Protein AF-A0A1J4V933-F1 (afdb_monomer_lite)

Sequence (154 aa):
MFGDKQIEVLNNLSGNITVFCREKVSFGFLKEKFINGGIYLWHDCAFYNEFQKTTSGQGTLNAFRKDKESVIEKEPELNHDISYNGYATKPLNEFMNYLNEYEEINTDRLHIAICGTLLGKKVNLYPNSYYKNKAVFGYSLSKFPNISFVDNNI

Secondary structure (DSSP, 8-state):
-TTHHHHHHHHH--S--EEEESSHHHHHHHHHH--SSEEEE---GGGG----------SEEEE---STT---SS--TTB--TTTTTGGGS-HHHHHHHHTT-SEEEES-HHHHHHHHHHT-EEEEPP-SSTHHHHHIIIIITT-TTEEE--S--

Organism: NCBI:txid1805282

pLDDT: mean 87.87, std 10.57, range [48.62, 97.94]

Structure (mmCIF, N/CA/C/O backbone):
data_AF-A0A1J4V933-F1
#
_entry.id   AF-A0A1J4V933-F1
#
loop_
_atom_site.group_PDB
_atom_site.id
_atom_site.type_symbol
_atom_site.label_atom_id
_atom_site.label_alt_id
_atom_site.label_comp_id
_atom_site.label_asym_id
_atom_site.label_entity_id
_atom_site.label_seq_id
_atom_site.pdbx_PDB_ins_code
_atom_site.Cartn_x
_atom_site.Cartn_y
_atom_site.Cartn_z
_atom_site.occupancy
_atom_site.B_iso_or_equiv
_atom_site.auth_seq_id
_atom_site.auth_comp_id
_atom_site.auth_asym_id
_atom_site.auth_atom_id
_atom_site.pdbx_PDB_model_num
ATOM 1 N N . MET A 1 1 ? -1.865 5.610 -21.926 1.00 48.62 1 MET A N 1
ATOM 2 C CA . MET A 1 1 ? -1.581 4.498 -20.998 1.00 48.62 1 MET A CA 1
ATOM 3 C C . MET A 1 1 ? -0.697 5.042 -19.880 1.00 48.62 1 MET A C 1
ATOM 5 O O . MET A 1 1 ? 0.159 5.876 -20.156 1.00 48.62 1 MET A O 1
ATOM 9 N N . PHE A 1 2 ? -0.964 4.704 -18.615 1.00 67.19 2 PHE A N 1
ATOM 10 C CA . PHE A 1 2 ? -0.107 5.155 -17.509 1.00 67.19 2 PHE A CA 1
ATOM 11 C C . PHE A 1 2 ? 1.282 4.513 -17.663 1.00 67.19 2 PHE A C 1
ATOM 13 O O . PHE A 1 2 ? 1.361 3.310 -17.885 1.00 67.19 2 PHE A O 1
ATOM 20 N N . GLY A 1 3 ? 2.358 5.301 -17.571 1.00 75.62 3 GLY A N 1
ATOM 21 C CA . GLY A 1 3 ? 3.738 4.791 -17.588 1.00 75.62 3 GLY A CA 1
ATOM 22 C C . GLY A 1 3 ? 4.579 5.125 -18.827 1.00 75.62 3 GLY A C 1
ATOM 23 O O . GLY A 1 3 ? 5.801 5.048 -18.741 1.00 75.62 3 GLY A O 1
ATOM 24 N N . ASP A 1 4 ? 3.981 5.525 -19.959 1.00 82.50 4 ASP A N 1
ATOM 25 C CA . ASP A 1 4 ? 4.739 5.724 -21.214 1.00 82.50 4 ASP A CA 1
ATOM 26 C C . ASP A 1 4 ? 5.760 6.874 -21.133 1.00 82.50 4 ASP A C 1
ATOM 28 O O . ASP A 1 4 ? 6.885 6.756 -21.608 1.00 82.50 4 ASP A O 1
ATOM 32 N N . LYS A 1 5 ? 5.410 7.972 -20.453 1.00 86.31 5 LYS A N 1
ATOM 33 C CA . LYS A 1 5 ? 6.362 9.069 -20.215 1.00 86.31 5 LYS A CA 1
ATOM 34 C C . LYS A 1 5 ? 7.492 8.641 -19.279 1.00 86.31 5 LYS A C 1
ATOM 36 O O . LYS A 1 5 ? 8.638 9.026 -19.472 1.00 86.31 5 LYS A O 1
ATOM 41 N N . GLN A 1 6 ? 7.175 7.852 -18.252 1.00 88.00 6 GLN A N 1
ATOM 42 C CA . GLN A 1 6 ? 8.166 7.365 -17.296 1.00 88.00 6 GLN A CA 1
ATOM 43 C C . GLN A 1 6 ? 9.173 6.436 -17.974 1.00 88.00 6 GLN A C 1
ATOM 45 O O . GLN A 1 6 ? 10.362 6.533 -17.688 1.00 88.00 6 GLN A O 1
ATOM 50 N N . ILE A 1 7 ? 8.720 5.566 -18.882 1.00 89.44 7 ILE A N 1
ATOM 51 C CA . ILE A 1 7 ? 9.624 4.644 -19.571 1.00 89.44 7 ILE A CA 1
ATOM 52 C C . ILE A 1 7 ? 10.508 5.342 -20.602 1.00 89.44 7 ILE A C 1
ATOM 54 O O . ILE A 1 7 ? 11.681 5.003 -20.709 1.00 89.44 7 ILE A O 1
ATOM 58 N N . GLU A 1 8 ? 9.985 6.350 -21.303 1.00 89.94 8 GLU A N 1
ATOM 59 C CA . GLU A 1 8 ? 10.786 7.198 -22.189 1.00 89.94 8 GLU A CA 1
ATOM 60 C C . GLU A 1 8 ? 11.923 7.870 -21.412 1.00 89.94 8 GLU A C 1
ATOM 62 O O . GLU A 1 8 ? 13.080 7.797 -21.817 1.00 89.94 8 GLU A O 1
ATOM 67 N N . VAL A 1 9 ? 11.613 8.448 -20.246 1.00 89.69 9 VAL A N 1
ATOM 68 C CA . VAL A 1 9 ? 12.630 9.025 -19.357 1.00 89.69 9 VAL A CA 1
ATOM 69 C C . VAL A 1 9 ? 13.645 7.965 -18.937 1.00 89.69 9 VAL A C 1
ATOM 71 O O . VAL A 1 9 ? 14.839 8.191 -19.093 1.00 89.69 9 VAL A O 1
ATOM 74 N N . LEU A 1 10 ? 13.195 6.805 -18.447 1.00 88.50 10 LEU A N 1
ATOM 75 C CA . LEU A 1 10 ? 14.089 5.739 -17.982 1.00 88.50 10 LEU A CA 1
ATOM 76 C C . LEU A 1 10 ? 15.028 5.226 -19.083 1.00 88.50 10 LEU A C 1
ATOM 78 O O . LEU A 1 10 ? 16.200 4.996 -18.808 1.00 88.50 10 LEU A O 1
ATOM 82 N N . ASN A 1 11 ? 14.537 5.077 -20.314 1.00 89.94 11 ASN A N 1
ATOM 83 C CA . ASN A 1 11 ? 15.331 4.601 -21.449 1.00 89.94 11 ASN A CA 1
ATOM 84 C C . ASN A 1 11 ? 16.312 5.660 -21.987 1.00 89.94 11 ASN A C 1
ATOM 86 O O . ASN A 1 11 ? 17.303 5.298 -22.616 1.00 89.94 11 ASN A O 1
ATOM 90 N N . ASN A 1 12 ? 16.055 6.948 -21.737 1.00 90.81 12 ASN A N 1
ATOM 91 C CA . ASN A 1 12 ? 16.915 8.058 -22.160 1.00 90.81 12 ASN A CA 1
ATOM 92 C C . ASN A 1 12 ? 17.990 8.440 -21.128 1.00 90.81 12 ASN A C 1
ATOM 94 O O . ASN A 1 12 ? 18.855 9.269 -21.416 1.00 90.81 12 ASN A O 1
ATOM 98 N N . LEU A 1 13 ? 17.943 7.877 -19.921 1.00 88.81 13 LEU A N 1
ATOM 99 C CA . LEU A 1 13 ? 18.963 8.104 -18.902 1.00 88.81 13 LEU A CA 1
ATOM 100 C C . LEU A 1 13 ? 20.272 7.388 -19.275 1.00 88.81 13 LEU A C 1
ATOM 102 O O . LEU A 1 13 ? 20.276 6.240 -19.719 1.00 88.81 13 LEU A O 1
ATOM 106 N N . SER A 1 14 ? 21.402 8.062 -19.065 1.00 84.94 14 SER A N 1
ATOM 107 C CA . SER A 1 14 ? 22.730 7.481 -19.260 1.00 84.94 14 SER A CA 1
ATOM 108 C C . SER A 1 14 ? 23.205 6.729 -18.009 1.00 84.94 14 SER A C 1
ATOM 110 O O . SER A 1 14 ? 22.943 7.137 -16.878 1.00 84.94 14 SER A O 1
ATOM 112 N N . GLY A 1 15 ? 23.940 5.631 -18.211 1.00 84.38 15 GLY A N 1
ATOM 113 C CA . GLY A 1 15 ? 24.542 4.832 -17.137 1.00 84.38 15 GLY A CA 1
ATOM 114 C C . GLY A 1 15 ? 23.811 3.522 -16.818 1.00 84.38 15 GLY A C 1
ATOM 115 O O . GLY A 1 15 ? 22.826 3.158 -17.456 1.00 84.38 15 GLY A O 1
ATOM 116 N N . ASN A 1 16 ? 24.331 2.790 -15.826 1.00 88.75 16 ASN A N 1
ATOM 117 C CA . ASN A 1 16 ? 23.780 1.506 -15.389 1.00 88.75 16 ASN A CA 1
ATOM 118 C C . ASN A 1 16 ? 22.647 1.727 -14.387 1.00 88.75 16 ASN A C 1
ATOM 120 O O . ASN A 1 16 ? 22.881 1.943 -13.197 1.00 88.75 16 ASN A O 1
ATOM 124 N N . ILE A 1 17 ? 21.414 1.654 -14.872 1.00 91.81 17 ILE A N 1
ATOM 125 C CA . ILE A 1 17 ? 20.220 1.858 -14.057 1.00 91.81 17 ILE A CA 1
ATOM 126 C C . ILE A 1 17 ? 19.747 0.514 -13.516 1.00 91.81 17 ILE A C 1
ATOM 128 O O . ILE A 1 17 ? 19.722 -0.497 -14.217 1.00 91.81 17 ILE A O 1
ATOM 132 N N . THR A 1 18 ? 19.351 0.501 -12.248 1.00 94.06 18 THR A N 1
ATOM 133 C CA . THR A 1 18 ? 18.661 -0.637 -11.641 1.00 94.06 18 THR A CA 1
ATOM 134 C C . THR A 1 18 ? 17.329 -0.168 -11.085 1.00 94.06 18 THR A C 1
ATOM 136 O O . THR A 1 18 ? 17.283 0.787 -10.312 1.00 94.06 18 THR A O 1
ATOM 139 N N . VAL A 1 19 ? 16.247 -0.841 -11.472 1.00 94.06 19 VAL A N 1
ATOM 140 C CA . VAL A 1 19 ? 14.886 -0.508 -11.051 1.00 94.06 19 VAL A CA 1
ATOM 141 C C . VAL A 1 19 ? 14.317 -1.624 -10.181 1.00 94.06 19 VAL A C 1
ATOM 143 O O . VAL A 1 19 ? 14.252 -2.785 -10.589 1.00 94.06 19 VAL A O 1
ATOM 146 N N . PHE A 1 20 ? 13.855 -1.256 -8.988 1.00 96.31 20 PHE A N 1
ATOM 147 C CA . PHE A 1 20 ? 13.142 -2.149 -8.079 1.00 96.31 20 PHE A CA 1
ATOM 148 C C . PHE A 1 20 ? 11.641 -1.874 -8.160 1.00 96.31 20 PHE A C 1
ATOM 150 O O . PHE A 1 20 ? 11.167 -0.782 -7.852 1.00 96.31 20 PHE A O 1
ATOM 157 N N . CYS A 1 21 ? 10.881 -2.878 -8.582 1.00 95.56 21 CYS A N 1
ATOM 158 C CA . CYS A 1 21 ? 9.428 -2.836 -8.641 1.00 95.56 21 CYS A CA 1
ATOM 159 C C . CYS A 1 21 ? 8.853 -3.438 -7.368 1.00 95.56 21 CYS A C 1
ATOM 161 O O . CYS A 1 21 ? 9.111 -4.600 -7.069 1.00 95.56 21 CYS A O 1
ATOM 163 N N . ARG A 1 22 ? 8.016 -2.678 -6.659 1.00 95.75 22 ARG A N 1
ATOM 164 C CA . ARG A 1 22 ? 7.384 -3.146 -5.416 1.00 95.75 22 ARG A CA 1
ATOM 165 C C . ARG A 1 22 ? 6.195 -4.102 -5.604 1.00 95.75 22 ARG A C 1
ATOM 167 O O . ARG A 1 22 ? 5.575 -4.528 -4.632 1.00 95.75 22 ARG A O 1
ATOM 174 N N . GLU A 1 23 ? 5.820 -4.375 -6.854 1.00 95.19 23 GLU A N 1
ATOM 175 C CA . GLU A 1 23 ? 4.709 -5.251 -7.234 1.00 95.19 23 GLU A CA 1
ATOM 176 C C . GLU A 1 23 ? 4.831 -5.740 -8.691 1.00 95.19 23 GLU A C 1
ATOM 178 O O . GLU A 1 23 ? 5.646 -5.241 -9.475 1.00 95.19 23 GLU A O 1
ATOM 183 N N . LYS A 1 24 ? 4.045 -6.770 -9.036 1.00 94.75 24 LYS A N 1
ATOM 184 C CA . LYS A 1 24 ? 4.202 -7.559 -10.271 1.00 94.75 24 LYS A CA 1
ATOM 185 C C . LYS A 1 24 ? 3.789 -6.834 -11.552 1.00 94.75 24 LYS A C 1
ATOM 187 O O . LYS A 1 24 ? 4.337 -7.147 -12.604 1.00 94.75 24 LYS A O 1
ATOM 192 N N . VAL A 1 25 ? 2.837 -5.908 -11.499 1.00 93.81 25 VAL A N 1
ATOM 193 C CA . VAL A 1 25 ? 2.318 -5.220 -12.685 1.00 93.81 25 VAL A CA 1
ATOM 194 C C . VAL A 1 25 ? 3.352 -4.229 -13.220 1.00 93.81 25 VAL A C 1
ATOM 196 O O . VAL A 1 25 ? 3.662 -4.284 -14.406 1.00 93.81 25 VAL A O 1
ATOM 199 N N . SER A 1 26 ? 3.971 -3.398 -12.370 1.00 92.94 26 SER A N 1
ATOM 200 C CA . SER A 1 26 ? 5.088 -2.534 -12.801 1.00 92.94 26 SER A CA 1
ATOM 201 C C . SER A 1 26 ? 6.295 -3.354 -13.247 1.00 92.94 26 SER A C 1
ATOM 203 O O . SER A 1 26 ? 6.942 -2.999 -14.227 1.00 92.94 26 SER A O 1
ATOM 205 N N . PHE A 1 27 ? 6.575 -4.477 -12.577 1.00 95.06 27 PHE A N 1
ATOM 206 C CA . PHE A 1 27 ? 7.648 -5.380 -12.995 1.00 95.06 27 PHE A CA 1
ATOM 207 C C . PHE A 1 27 ? 7.413 -5.944 -14.401 1.00 95.06 27 PHE A C 1
ATOM 209 O O . PHE A 1 27 ? 8.329 -5.944 -15.218 1.00 95.06 27 PHE A O 1
ATOM 216 N N . GLY A 1 28 ? 6.187 -6.387 -14.700 1.00 94.50 28 GLY A N 1
ATOM 217 C CA . GLY A 1 28 ? 5.799 -6.845 -16.035 1.00 94.50 28 GLY A CA 1
ATOM 218 C C . GLY A 1 28 ? 5.908 -5.736 -17.082 1.00 94.50 28 GLY A C 1
ATOM 219 O O . GLY A 1 28 ? 6.542 -5.937 -18.113 1.00 94.50 28 GLY A O 1
ATOM 220 N N . PHE A 1 29 ? 5.380 -4.548 -16.774 1.00 93.19 29 PHE A N 1
ATOM 221 C CA . PHE A 1 29 ? 5.458 -3.375 -17.649 1.00 93.19 29 PHE A CA 1
ATOM 222 C C . PHE A 1 29 ? 6.905 -2.994 -17.995 1.00 93.19 29 PHE A C 1
ATOM 224 O O . PHE A 1 29 ? 7.226 -2.760 -19.159 1.00 93.19 29 PHE A O 1
ATOM 231 N N . LEU A 1 30 ? 7.800 -2.960 -17.001 1.00 93.56 30 LEU A N 1
ATOM 232 C CA . LEU A 1 30 ? 9.207 -2.651 -17.246 1.00 93.56 30 LEU A CA 1
ATOM 233 C C . LEU A 1 30 ? 9.926 -3.784 -17.970 1.00 93.56 30 LEU A C 1
ATOM 235 O O . LEU A 1 30 ? 10.745 -3.497 -18.831 1.00 93.56 30 LEU A O 1
ATOM 239 N N . LYS A 1 31 ? 9.614 -5.054 -17.693 1.00 93.50 31 LYS A N 1
ATOM 240 C CA . LYS A 1 31 ? 10.201 -6.171 -18.448 1.00 93.50 31 LYS A CA 1
ATOM 241 C C . LYS A 1 31 ? 9.925 -6.093 -19.946 1.00 93.50 31 LYS A C 1
ATOM 243 O O . LYS A 1 31 ? 10.753 -6.545 -20.725 1.00 93.50 31 LYS A O 1
ATOM 248 N N . GLU A 1 32 ? 8.770 -5.561 -20.331 1.00 92.94 32 GLU A N 1
ATOM 249 C CA . GLU A 1 32 ? 8.397 -5.404 -21.735 1.00 92.94 32 GLU A CA 1
ATOM 250 C C . GLU A 1 32 ? 9.057 -4.178 -22.382 1.00 92.94 32 GLU A C 1
ATOM 252 O O . GLU A 1 32 ? 9.445 -4.233 -23.547 1.00 92.94 32 GLU A O 1
ATOM 257 N N . LYS A 1 33 ? 9.182 -3.066 -21.645 1.00 92.06 33 LYS A N 1
ATOM 258 C CA . LYS A 1 33 ? 9.493 -1.756 -22.243 1.00 92.06 33 LYS A CA 1
ATOM 259 C C . LYS A 1 33 ? 10.825 -1.121 -21.836 1.00 92.06 33 LYS A C 1
ATOM 261 O O . LYS A 1 33 ? 11.253 -0.158 -22.476 1.00 92.06 33 LYS A O 1
ATOM 266 N N . PHE A 1 34 ? 11.452 -1.583 -20.758 1.00 92.12 34 PHE A N 1
ATOM 267 C CA . PHE A 1 34 ? 12.722 -1.044 -20.277 1.00 92.12 34 PHE A CA 1
ATOM 268 C C . PHE A 1 34 ? 13.874 -1.741 -20.988 1.00 92.12 34 PHE A C 1
ATOM 270 O O . PHE A 1 34 ? 14.015 -2.959 -20.905 1.00 92.12 34 PHE A O 1
ATOM 277 N N . ILE A 1 35 ? 14.681 -0.967 -21.708 1.00 87.31 35 ILE A N 1
ATOM 278 C CA . ILE A 1 35 ? 15.646 -1.526 -22.663 1.00 87.31 35 ILE A CA 1
ATOM 279 C C . ILE A 1 35 ? 17.037 -1.734 -22.068 1.00 87.31 35 ILE A C 1
ATOM 281 O O . ILE A 1 35 ? 17.794 -2.555 -22.578 1.00 87.31 35 ILE A O 1
ATOM 285 N N . ASN A 1 36 ? 17.399 -0.987 -21.021 1.00 84.25 36 ASN A N 1
ATOM 286 C CA . ASN A 1 36 ? 18.770 -0.964 -20.525 1.00 84.25 36 ASN A CA 1
ATOM 287 C C . ASN A 1 36 ? 18.839 -0.856 -18.999 1.00 84.25 36 ASN A C 1
ATOM 289 O O . ASN A 1 36 ? 18.644 0.218 -18.438 1.00 84.25 36 ASN A O 1
ATOM 293 N N . GLY A 1 37 ? 19.161 -1.967 -18.335 1.00 88.62 37 GLY A N 1
ATOM 294 C CA . GLY A 1 37 ? 19.395 -2.004 -16.896 1.00 88.62 37 GLY A CA 1
ATOM 295 C C . G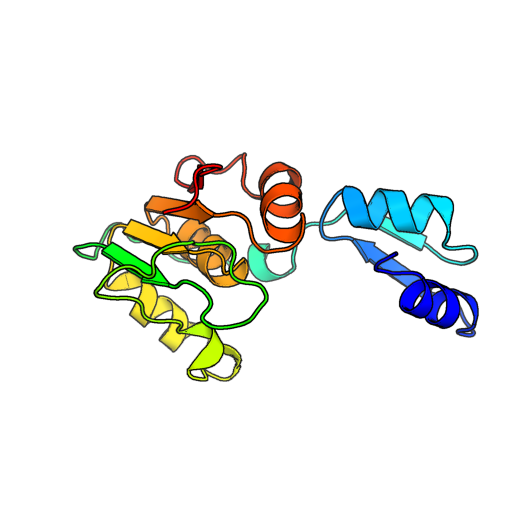LY A 1 37 ? 18.862 -3.261 -16.215 1.00 88.62 37 GLY A C 1
ATOM 296 O O . GLY A 1 37 ? 18.266 -4.140 -16.836 1.00 88.62 37 GLY A O 1
ATOM 297 N N . GLY A 1 38 ? 19.086 -3.346 -14.905 1.00 93.06 38 GLY A N 1
ATOM 298 C CA . GLY A 1 38 ? 18.554 -4.422 -14.072 1.00 93.06 38 GLY A CA 1
ATOM 299 C C . GLY A 1 38 ? 17.125 -4.125 -13.625 1.00 93.06 38 GLY A C 1
ATOM 300 O O . GLY A 1 38 ? 16.836 -3.013 -13.186 1.00 93.06 38 GLY A O 1
ATOM 301 N N . ILE A 1 39 ? 16.240 -5.121 -13.677 1.00 95.69 39 ILE A N 1
ATOM 302 C CA . ILE A 1 39 ? 14.876 -5.019 -13.145 1.00 95.69 39 ILE A CA 1
ATOM 303 C C . ILE A 1 39 ? 14.685 -6.108 -12.102 1.00 95.69 39 ILE A C 1
ATOM 305 O O . ILE A 1 39 ? 14.830 -7.295 -12.399 1.00 95.69 39 ILE A O 1
ATOM 309 N N . TYR A 1 40 ? 14.291 -5.709 -10.898 1.00 97.12 40 TYR A N 1
ATOM 310 C CA . TYR A 1 40 ? 14.050 -6.626 -9.793 1.00 97.12 40 TYR A CA 1
ATOM 311 C C . TYR A 1 40 ? 12.650 -6.428 -9.233 1.00 97.12 40 TYR A C 1
ATOM 313 O O . TYR A 1 40 ? 12.174 -5.305 -9.081 1.00 97.12 40 TYR A O 1
ATOM 321 N N . LEU A 1 41 ? 11.986 -7.535 -8.920 1.00 97.56 41 LEU A N 1
ATOM 322 C CA . LEU A 1 41 ? 10.768 -7.525 -8.126 1.00 97.56 41 LEU A CA 1
ATOM 323 C C . LEU A 1 41 ? 11.175 -7.576 -6.652 1.00 97.56 41 LEU A C 1
ATOM 325 O O . LEU A 1 41 ? 11.943 -8.451 -6.257 1.00 97.56 41 LEU A O 1
ATOM 329 N N . TRP A 1 42 ? 10.682 -6.641 -5.850 1.00 97.69 42 TRP A N 1
ATOM 330 C CA . TRP A 1 42 ? 11.089 -6.477 -4.457 1.00 97.69 42 TRP A CA 1
ATOM 331 C C . TRP A 1 42 ? 9.923 -6.023 -3.586 1.00 97.69 42 TRP A C 1
ATOM 333 O O . TRP A 1 42 ? 8.885 -5.626 -4.102 1.00 97.69 42 TRP A O 1
ATOM 343 N N . HIS A 1 43 ? 10.052 -6.118 -2.267 1.00 96.31 43 HIS A N 1
ATOM 344 C CA . HIS A 1 43 ? 9.044 -5.563 -1.364 1.00 96.31 43 HIS A CA 1
ATOM 345 C C . HIS A 1 43 ? 9.193 -4.042 -1.258 1.00 96.31 43 HIS A C 1
ATOM 347 O O . HIS A 1 43 ? 10.272 -3.496 -1.486 1.00 96.31 43 HIS A O 1
ATOM 353 N N . ASP A 1 44 ? 8.108 -3.350 -0.905 1.00 95.88 44 ASP A N 1
ATOM 354 C CA . ASP A 1 44 ? 8.195 -1.937 -0.533 1.00 95.88 44 ASP A CA 1
ATOM 355 C C . ASP A 1 44 ? 9.155 -1.753 0.660 1.00 95.88 44 ASP A C 1
ATOM 357 O O . ASP A 1 44 ? 9.176 -2.577 1.579 1.00 95.88 44 ASP A O 1
ATOM 361 N N . CYS A 1 45 ? 9.945 -0.678 0.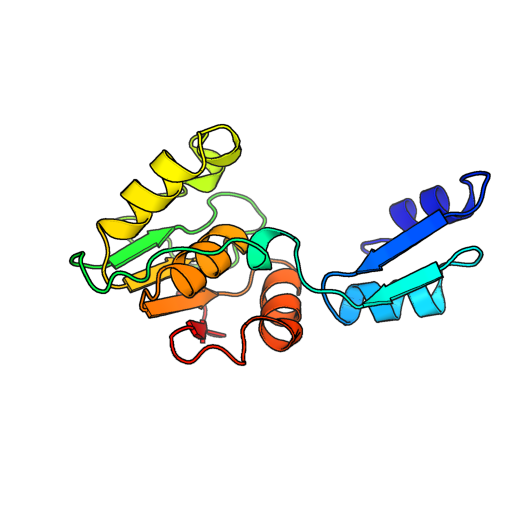668 1.00 95.44 45 CYS A N 1
ATOM 362 C CA . CYS A 1 45 ? 10.908 -0.416 1.739 1.00 95.44 45 CYS A CA 1
ATOM 363 C C . CYS A 1 45 ? 10.245 -0.318 3.124 1.00 95.44 45 CYS A C 1
ATOM 365 O O . CYS A 1 45 ? 10.882 -0.628 4.128 1.00 95.44 45 CYS A O 1
ATOM 367 N N . ALA A 1 46 ? 8.959 0.044 3.198 1.00 94.38 46 ALA A N 1
ATOM 368 C CA . ALA A 1 46 ? 8.221 0.105 4.455 1.00 94.38 46 ALA A CA 1
ATOM 369 C C . ALA A 1 46 ? 8.154 -1.247 5.196 1.00 94.38 46 ALA A C 1
ATOM 371 O O . ALA A 1 46 ? 8.046 -1.252 6.421 1.00 94.38 46 ALA A O 1
ATOM 372 N N . PHE A 1 47 ? 8.277 -2.381 4.494 1.00 95.19 47 PHE A N 1
ATOM 373 C CA . PHE A 1 47 ? 8.285 -3.716 5.110 1.00 95.19 47 PHE A CA 1
ATOM 374 C C . PHE A 1 47 ? 9.552 -4.039 5.905 1.00 95.19 47 PHE A C 1
ATOM 376 O O . PHE A 1 47 ? 9.554 -5.013 6.650 1.00 95.19 47 PHE A O 1
ATOM 383 N N . TYR A 1 48 ? 10.613 -3.245 5.756 1.00 94.56 48 TYR A N 1
ATOM 384 C CA . TYR A 1 48 ? 11.877 -3.436 6.473 1.00 94.56 48 TYR A CA 1
ATOM 385 C C . TYR A 1 48 ? 11.890 -2.774 7.853 1.00 94.56 48 TYR A C 1
ATOM 387 O O . TYR A 1 48 ? 12.921 -2.758 8.518 1.00 94.56 48 TYR A O 1
ATOM 395 N N . ASN A 1 49 ? 10.756 -2.224 8.286 1.00 93.56 49 ASN A N 1
ATOM 396 C CA . ASN A 1 49 ? 10.601 -1.763 9.652 1.00 93.56 49 ASN A CA 1
ATOM 397 C C . ASN A 1 49 ? 10.210 -2.923 10.571 1.00 93.56 49 ASN A C 1
ATOM 399 O O . ASN A 1 49 ? 9.338 -3.728 10.239 1.00 93.56 49 ASN A O 1
ATOM 403 N N . GLU A 1 50 ? 10.796 -2.946 11.764 1.00 91.62 50 GLU A N 1
ATOM 404 C CA . GLU A 1 50 ? 10.425 -3.861 12.838 1.00 91.62 50 GLU A CA 1
ATOM 405 C C . GLU A 1 50 ? 9.714 -3.080 13.941 1.00 91.62 50 GLU A C 1
ATOM 407 O O . GLU A 1 50 ? 10.276 -2.154 14.527 1.00 91.62 50 GLU A O 1
ATOM 412 N N . PHE A 1 51 ? 8.462 -3.443 14.216 1.00 91.81 51 PHE A N 1
ATOM 413 C CA . PHE A 1 51 ? 7.647 -2.798 15.241 1.00 91.81 51 PHE A CA 1
ATOM 414 C C . PHE A 1 51 ? 7.276 -3.791 16.335 1.00 91.81 51 PHE A C 1
ATOM 416 O O . PHE A 1 51 ? 7.005 -4.966 16.072 1.00 91.81 51 PHE A O 1
ATOM 423 N N . GLN A 1 52 ? 7.197 -3.303 17.572 1.00 89.94 52 GLN A N 1
ATOM 424 C CA . GLN A 1 52 ? 6.550 -4.055 18.634 1.00 89.94 52 GLN A CA 1
ATOM 425 C C . GLN A 1 52 ? 5.057 -4.147 18.312 1.00 89.94 52 GLN A C 1
ATOM 427 O O . GLN A 1 52 ? 4.366 -3.132 18.229 1.00 89.94 52 GLN A O 1
ATOM 432 N N . LYS A 1 53 ? 4.563 -5.371 18.119 1.00 89.56 53 LYS A N 1
ATOM 433 C CA . LYS A 1 53 ? 3.142 -5.602 17.860 1.00 89.56 53 LYS A CA 1
ATOM 434 C C . LYS A 1 53 ? 2.324 -5.236 19.091 1.00 89.56 53 LYS A C 1
ATOM 436 O O . LYS A 1 53 ? 2.679 -5.613 20.208 1.00 89.56 53 LYS A O 1
ATOM 441 N N . THR A 1 54 ? 1.211 -4.547 18.878 1.00 81.69 54 THR A N 1
ATOM 442 C CA . THR A 1 54 ? 0.277 -4.174 19.940 1.00 81.69 54 THR A CA 1
ATOM 443 C C . THR A 1 54 ? -1.144 -4.466 19.474 1.00 81.69 54 THR A C 1
ATOM 445 O O . THR A 1 54 ? -1.587 -3.995 18.427 1.00 81.69 54 THR A O 1
ATOM 448 N N . THR A 1 55 ? -1.881 -5.225 20.280 1.00 72.56 55 THR A N 1
ATOM 449 C CA . THR A 1 55 ? -3.334 -5.401 20.128 1.00 72.56 55 THR A CA 1
ATOM 450 C C . THR A 1 55 ? -4.114 -4.388 20.965 1.00 72.56 55 THR A C 1
ATOM 452 O O . THR A 1 55 ? -5.326 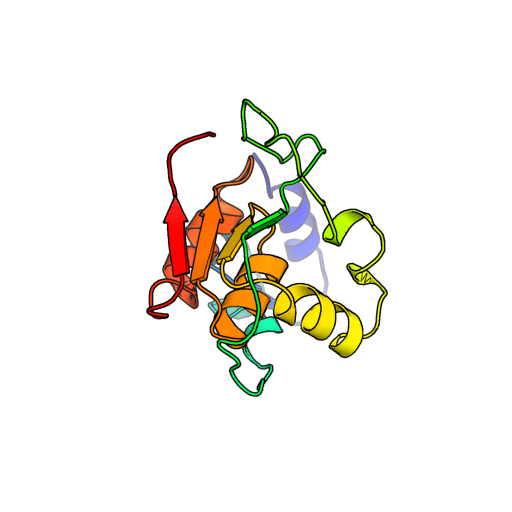-4.496 21.088 1.00 72.56 55 THR A O 1
ATOM 455 N N . SER A 1 56 ? -3.423 -3.427 21.587 1.00 82.88 56 SER A N 1
ATOM 456 C CA . SER A 1 56 ? -4.059 -2.326 22.306 1.00 82.88 56 SER A CA 1
ATOM 457 C C . SER A 1 56 ? -4.684 -1.337 21.323 1.00 82.88 56 SER A C 1
ATOM 459 O O . SER A 1 56 ? -4.228 -1.222 20.186 1.00 82.88 56 SER A O 1
ATOM 461 N N . GLY A 1 57 ? -5.679 -0.596 21.794 1.00 90.50 57 GLY A N 1
ATOM 462 C CA . GLY A 1 57 ? -6.472 0.325 20.985 1.00 90.50 57 GLY A CA 1
ATOM 463 C C . GLY A 1 57 ? -7.946 -0.053 21.047 1.00 90.50 57 GLY A C 1
ATOM 464 O O . GLY A 1 57 ? -8.289 -1.134 21.524 1.00 90.50 57 GLY A O 1
ATOM 465 N N . GLN A 1 58 ? -8.820 0.857 20.635 1.00 93.44 58 GLN A N 1
ATOM 466 C CA . GLN A 1 58 ? -10.261 0.626 20.597 1.00 93.44 58 GLN A CA 1
ATOM 467 C C . GLN A 1 58 ? -10.864 1.278 19.358 1.00 93.44 58 GLN A C 1
ATOM 469 O O . GLN A 1 58 ? -10.384 2.298 18.867 1.00 93.44 58 GLN A O 1
ATOM 474 N N . GLY A 1 59 ? -11.954 0.695 18.870 1.00 94.56 59 GLY A N 1
ATOM 475 C CA . GLY A 1 59 ? -12.696 1.241 17.744 1.00 94.56 59 GLY A CA 1
ATOM 476 C C . GLY A 1 59 ? -11.955 1.135 16.412 1.00 94.56 59 GLY A C 1
ATOM 477 O O . GLY A 1 59 ? -10.985 0.386 16.250 1.00 94.56 59 GLY A O 1
ATOM 478 N N . THR A 1 60 ? -12.464 1.884 15.438 1.00 94.69 60 THR A N 1
ATOM 479 C CA . THR A 1 60 ? -12.076 1.766 14.033 1.00 94.69 60 THR A CA 1
ATOM 480 C C . THR A 1 60 ? -11.590 3.100 13.492 1.00 94.69 60 THR A C 1
ATOM 482 O O . THR A 1 60 ? -12.304 4.100 13.562 1.00 94.69 60 THR A O 1
ATOM 485 N N . LEU A 1 61 ? -10.403 3.098 12.891 1.00 94.31 61 LEU A N 1
ATOM 486 C CA . LEU A 1 61 ? -9.920 4.205 12.079 1.00 94.31 61 LEU A CA 1
ATOM 487 C C . LEU A 1 61 ? -10.365 4.006 10.632 1.00 94.31 61 LEU A C 1
ATOM 489 O O . LEU A 1 61 ? -9.961 3.040 9.988 1.00 94.31 61 LEU A O 1
ATOM 493 N N . ASN A 1 62 ? -11.121 4.958 10.093 1.00 93.31 62 ASN A N 1
ATOM 494 C CA . ASN A 1 62 ? -11.325 5.079 8.653 1.00 93.31 62 ASN A CA 1
ATOM 495 C C . ASN A 1 62 ? -10.355 6.136 8.120 1.00 93.31 62 ASN A C 1
ATOM 497 O O . ASN A 1 62 ? -10.458 7.309 8.475 1.00 93.31 62 ASN A O 1
ATOM 501 N N . ALA A 1 63 ? -9.395 5.718 7.302 1.00 91.00 63 ALA A N 1
ATOM 502 C CA . ALA A 1 63 ? -8.364 6.578 6.737 1.00 91.00 63 ALA A CA 1
ATOM 503 C C . ALA A 1 63 ? -8.341 6.446 5.212 1.00 91.00 63 ALA A C 1
ATOM 505 O O . ALA A 1 63 ? -7.441 5.836 4.631 1.00 91.00 63 ALA A O 1
ATOM 506 N N . PHE A 1 64 ? -9.363 7.001 4.575 1.00 89.56 64 PHE A N 1
ATOM 507 C CA . PHE A 1 64 ? -9.566 6.983 3.134 1.00 89.56 64 PHE A CA 1
ATOM 508 C C . PHE A 1 64 ? -9.149 8.292 2.476 1.00 89.56 64 PHE A C 1
ATOM 510 O O . PHE A 1 64 ? -9.301 9.371 3.057 1.00 89.56 64 PHE A O 1
ATOM 517 N N . ARG A 1 65 ? -8.668 8.204 1.234 1.00 85.12 65 ARG A N 1
ATOM 518 C CA . ARG A 1 65 ? -8.333 9.364 0.406 1.00 85.12 65 ARG A CA 1
ATOM 519 C C . ARG A 1 65 ? -9.542 10.253 0.166 1.00 85.12 65 ARG A C 1
ATOM 521 O O . ARG A 1 65 ? -10.636 9.772 -0.118 1.00 85.12 65 ARG A O 1
ATOM 528 N N . LYS A 1 66 ? -9.289 11.563 0.161 1.00 80.88 66 LYS A N 1
ATOM 529 C CA . LYS A 1 66 ? -10.262 12.591 -0.259 1.00 80.88 66 LYS A CA 1
ATOM 530 C C . LYS A 1 66 ? -10.044 13.103 -1.686 1.00 80.88 66 LYS A C 1
ATOM 532 O O . LYS A 1 66 ? -10.780 13.965 -2.156 1.00 80.88 66 LYS A O 1
ATOM 537 N N . ASP A 1 67 ? -8.997 12.633 -2.361 1.00 77.88 67 ASP A N 1
ATOM 538 C CA . ASP A 1 67 ? -8.630 13.081 -3.704 1.00 77.88 67 ASP A CA 1
ATOM 539 C C . ASP A 1 67 ? -9.180 12.159 -4.806 1.00 77.88 67 ASP A C 1
ATOM 541 O O . ASP A 1 67 ? -9.831 11.150 -4.546 1.00 77.88 67 ASP A O 1
ATOM 545 N N . LYS A 1 68 ? -8.891 12.507 -6.067 1.00 73.31 68 LYS A N 1
ATOM 546 C CA . LYS A 1 68 ? -9.361 11.784 -7.261 1.00 73.31 68 LYS A CA 1
ATOM 547 C C . LYS A 1 68 ? -8.863 10.339 -7.362 1.00 73.31 68 LYS A C 1
ATOM 549 O O . LYS A 1 68 ? -9.289 9.633 -8.271 1.00 73.31 68 LYS A O 1
ATOM 554 N N . GLU A 1 69 ? -7.925 9.916 -6.512 1.00 69.25 69 GLU A N 1
ATOM 555 C CA . GLU A 1 69 ? -7.493 8.521 -6.486 1.00 69.25 69 GLU A CA 1
ATOM 556 C C . GLU A 1 69 ? -8.369 7.635 -5.594 1.00 69.25 69 GLU A C 1
ATOM 558 O O . GLU A 1 69 ? -8.209 6.413 -5.642 1.00 69.25 69 GLU A O 1
ATOM 563 N N . SER A 1 70 ? -9.258 8.231 -4.802 1.00 76.19 70 SER A N 1
ATOM 564 C CA . SER A 1 70 ? -10.269 7.520 -4.030 1.00 76.19 70 SER A CA 1
ATOM 565 C C . SER A 1 70 ? -11.301 6.874 -4.956 1.00 76.19 70 SER A C 1
ATOM 567 O O . SER A 1 70 ? -11.694 7.465 -5.963 1.00 76.19 70 SER A O 1
ATOM 569 N N . VAL A 1 71 ? -11.717 5.651 -4.632 1.00 76.00 71 VAL A N 1
ATOM 570 C CA . VAL A 1 71 ? -12.776 4.909 -5.353 1.00 76.00 71 VAL A CA 1
ATOM 571 C C . VAL A 1 71 ? -13.976 4.591 -4.469 1.00 76.00 71 VAL A C 1
ATOM 573 O O . VAL A 1 71 ? -14.930 3.988 -4.948 1.00 76.00 71 VAL A O 1
ATOM 576 N N . ILE A 1 72 ? -13.931 4.991 -3.196 1.00 73.12 72 ILE A N 1
ATOM 577 C CA . ILE A 1 72 ? -15.085 4.872 -2.308 1.00 73.12 72 ILE A CA 1
ATOM 578 C C . ILE A 1 72 ? -16.188 5.822 -2.780 1.00 73.12 72 ILE A C 1
ATOM 580 O O . ILE A 1 72 ? -15.929 6.972 -3.140 1.00 73.12 72 ILE A O 1
ATOM 584 N N . GLU A 1 73 ? -17.415 5.314 -2.811 1.00 65.38 73 GLU A N 1
ATOM 585 C CA . GLU A 1 73 ? -18.582 6.056 -3.292 1.00 65.38 73 GLU A CA 1
ATOM 586 C C . GLU A 1 73 ? -19.168 6.903 -2.165 1.00 65.38 73 GLU A C 1
ATOM 588 O O . GLU A 1 73 ? -19.664 8.008 -2.407 1.00 65.38 73 GLU A O 1
ATOM 593 N N . LYS A 1 74 ? -19.059 6.413 -0.924 1.00 65.38 74 LYS A N 1
ATOM 594 C CA . LYS A 1 74 ? -19.513 7.116 0.267 1.00 65.38 74 LYS A CA 1
ATOM 595 C C . LYS A 1 74 ? -18.400 7.209 1.304 1.00 65.38 74 LYS A C 1
ATOM 597 O O . LYS A 1 74 ? -17.948 6.218 1.870 1.00 65.38 74 LYS A O 1
ATOM 602 N N . GLU A 1 75 ? -17.987 8.440 1.601 1.00 66.75 75 GLU A N 1
ATOM 603 C CA . GLU A 1 75 ? -17.073 8.695 2.714 1.00 66.75 75 GLU A CA 1
ATOM 604 C C . GLU A 1 75 ? -17.755 8.286 4.035 1.00 66.75 75 GLU A C 1
ATOM 606 O O . GLU A 1 75 ? -18.884 8.720 4.300 1.00 66.75 75 GLU A O 1
ATOM 611 N N . PRO A 1 76 ? -17.118 7.443 4.869 1.00 73.06 76 PRO A N 1
ATOM 612 C CA . PRO A 1 76 ? -17.654 7.137 6.187 1.00 73.06 76 PRO A CA 1
ATOM 613 C C . PRO A 1 76 ? -17.684 8.406 7.051 1.00 73.06 76 PRO A C 1
ATOM 615 O O . PRO A 1 76 ? -16.797 9.252 6.946 1.00 73.06 76 PRO A O 1
ATOM 618 N N . GLU A 1 77 ? -18.680 8.522 7.939 1.00 65.31 77 GLU A N 1
ATOM 619 C CA . GLU A 1 77 ? -18.943 9.749 8.721 1.00 65.31 77 GLU A CA 1
ATOM 620 C C . GLU A 1 77 ? -17.733 10.253 9.532 1.00 65.31 77 GLU A C 1
ATOM 622 O O . GLU A 1 77 ? -17.615 11.449 9.786 1.00 65.31 77 GLU A O 1
ATOM 627 N N . LEU A 1 78 ? -16.806 9.361 9.900 1.00 79.12 78 LEU A N 1
ATOM 628 C CA . LEU A 1 78 ? -15.578 9.675 10.637 1.00 79.12 78 LEU A CA 1
ATOM 629 C C . LEU A 1 78 ? -14.332 9.262 9.840 1.00 79.12 78 LEU A C 1
ATOM 631 O O . LEU A 1 78 ? -13.619 8.333 10.222 1.00 79.12 78 LEU A O 1
ATOM 635 N N . ASN A 1 79 ? -14.087 9.929 8.708 1.00 82.81 79 ASN A N 1
ATOM 636 C CA . ASN A 1 79 ? -12.911 9.696 7.868 1.00 82.81 79 ASN A CA 1
ATOM 637 C C . ASN A 1 79 ? -11.765 10.681 8.148 1.00 82.81 79 ASN A C 1
ATOM 639 O O . ASN A 1 79 ? -11.882 11.896 7.946 1.00 82.81 79 ASN A O 1
ATOM 643 N N . HIS A 1 80 ? -10.620 10.143 8.557 1.00 79.88 80 HIS A N 1
ATOM 644 C CA . HIS A 1 80 ? -9.408 10.890 8.871 1.00 79.88 80 HIS A CA 1
ATOM 645 C C . HIS A 1 80 ? -8.283 10.497 7.899 1.00 79.88 80 HIS A C 1
ATOM 647 O O . HIS A 1 80 ? -7.510 9.574 8.156 1.00 79.88 80 HIS A O 1
ATOM 653 N N . ASP A 1 81 ? -8.151 11.226 6.780 1.00 77.19 81 ASP A N 1
ATOM 654 C CA . ASP A 1 81 ? -7.045 11.043 5.822 1.00 77.19 81 ASP A CA 1
ATOM 655 C C . ASP A 1 81 ? -5.720 11.576 6.389 1.00 77.19 81 ASP A C 1
ATOM 657 O O . ASP A 1 81 ? -5.215 12.645 6.032 1.00 77.19 81 ASP A O 1
ATOM 661 N N . ILE A 1 82 ? -5.136 10.811 7.304 1.00 74.62 82 ILE A N 1
ATOM 662 C CA . ILE A 1 82 ? -3.898 11.179 7.990 1.00 74.62 82 ILE A CA 1
ATOM 663 C C . ILE A 1 82 ? -2.717 11.365 7.038 1.00 74.62 82 ILE A C 1
ATOM 665 O O . ILE A 1 82 ? -1.839 12.180 7.310 1.00 74.62 82 ILE A O 1
ATOM 669 N N . SER A 1 83 ? -2.714 10.684 5.888 1.00 69.94 83 SER A N 1
ATOM 670 C CA . SER A 1 83 ? -1.642 10.826 4.895 1.00 69.94 83 SER A CA 1
ATOM 671 C C . SER A 1 83 ? -1.606 12.230 4.285 1.00 69.94 83 SER A C 1
ATOM 673 O O . SER A 1 83 ? -0.524 12.725 3.979 1.00 69.94 83 SER A O 1
ATOM 675 N N . TYR A 1 84 ? -2.766 12.876 4.125 1.00 65.81 84 TYR A N 1
ATOM 676 C CA . TYR A 1 84 ? -2.863 14.251 3.629 1.00 65.81 84 TYR A CA 1
ATOM 677 C C . TYR A 1 84 ? -2.626 15.291 4.739 1.00 65.81 84 TYR A C 1
ATOM 679 O O . TYR A 1 84 ? -2.090 16.365 4.479 1.00 65.81 84 TYR A O 1
ATOM 687 N N . ASN A 1 85 ? -2.912 14.945 5.998 1.00 64.81 85 ASN A N 1
ATOM 688 C CA . ASN A 1 85 ? -2.762 15.826 7.165 1.00 64.81 85 ASN A CA 1
ATOM 689 C C . ASN A 1 85 ? -1.312 15.936 7.692 1.00 64.81 85 ASN A C 1
ATOM 691 O O . ASN A 1 85 ? -1.084 16.068 8.894 1.00 64.81 85 ASN A O 1
ATOM 695 N N . GLY A 1 86 ? -0.310 15.854 6.811 1.00 62.34 86 GLY A N 1
ATOM 696 C CA . GLY A 1 86 ? 1.099 16.077 7.160 1.00 62.34 86 GLY A CA 1
ATOM 697 C C . GLY A 1 86 ? 1.800 14.920 7.881 1.00 62.34 86 GLY A C 1
ATOM 698 O O . GLY A 1 86 ? 2.978 15.047 8.217 1.00 62.34 86 GLY A O 1
ATOM 699 N N . TYR A 1 87 ? 1.152 13.764 8.079 1.00 68.00 87 TYR A N 1
ATOM 700 C CA . TYR A 1 87 ? 1.836 12.605 8.673 1.00 68.00 87 TYR A CA 1
ATOM 701 C C . TYR A 1 87 ? 2.944 12.038 7.787 1.00 68.00 87 TYR A C 1
ATOM 703 O O . TYR A 1 87 ? 3.877 11.441 8.309 1.00 68.00 87 TYR A O 1
ATOM 711 N N . ALA A 1 88 ? 2.909 12.292 6.475 1.00 67.25 88 ALA A N 1
ATOM 712 C CA . ALA A 1 88 ? 4.015 11.953 5.581 1.00 67.25 88 ALA A CA 1
ATOM 713 C C . ALA A 1 88 ? 5.339 12.643 5.967 1.00 67.25 88 ALA A C 1
ATOM 715 O O . ALA A 1 88 ? 6.408 12.147 5.626 1.00 67.25 88 ALA A O 1
ATOM 716 N N . THR A 1 89 ? 5.268 13.777 6.673 1.00 74.00 89 THR A N 1
ATOM 717 C CA . THR A 1 89 ? 6.434 14.535 7.154 1.00 74.00 89 THR A CA 1
ATOM 718 C C . THR A 1 89 ? 6.658 14.406 8.658 1.00 74.00 89 THR A C 1
ATOM 720 O O . THR A 1 89 ? 7.643 14.934 9.172 1.00 74.00 89 THR A O 1
ATOM 723 N N . LYS A 1 90 ? 5.751 13.739 9.381 1.00 79.44 90 LYS A N 1
ATOM 724 C CA . LYS A 1 90 ? 5.897 13.523 10.820 1.00 79.44 90 LYS A CA 1
ATOM 725 C C . LYS A 1 90 ? 6.893 12.393 11.096 1.00 79.44 90 LYS A C 1
ATOM 727 O O . LYS A 1 90 ? 7.028 11.475 10.284 1.00 79.44 90 LYS A O 1
ATOM 732 N N . PRO A 1 91 ? 7.559 12.423 12.259 1.00 86.50 91 PRO A N 1
ATOM 733 C CA . PRO A 1 91 ? 8.320 11.288 12.754 1.00 86.50 91 PRO A CA 1
ATOM 734 C C . PRO A 1 91 ? 7.496 9.991 12.746 1.00 86.50 91 PRO A C 1
ATOM 736 O O . PRO A 1 91 ? 6.314 9.981 13.098 1.00 86.50 91 PRO A O 1
ATOM 739 N N . LEU A 1 92 ? 8.133 8.877 12.373 1.00 88.56 92 LEU A N 1
ATOM 740 C CA . LEU A 1 92 ? 7.470 7.573 12.253 1.00 88.56 92 LEU A CA 1
ATOM 741 C C . LEU A 1 92 ? 6.780 7.138 13.558 1.00 88.56 92 LEU A C 1
ATOM 743 O O . LEU A 1 92 ? 5.711 6.540 13.519 1.00 88.56 92 LEU A O 1
ATOM 747 N N . ASN A 1 93 ? 7.353 7.467 14.717 1.00 89.81 93 ASN A N 1
ATOM 748 C CA . ASN A 1 93 ? 6.769 7.157 16.023 1.00 89.81 93 ASN A CA 1
ATOM 749 C C . ASN A 1 93 ? 5.442 7.885 16.283 1.00 89.81 93 ASN A C 1
ATOM 751 O O . ASN A 1 93 ? 4.540 7.277 16.845 1.00 89.81 93 ASN A O 1
ATOM 755 N N . GLU A 1 94 ? 5.278 9.136 15.850 1.00 90.19 94 GLU A N 1
ATOM 756 C CA . GLU A 1 94 ? 3.994 9.840 15.973 1.00 90.19 94 GLU A CA 1
ATOM 757 C C . GLU A 1 94 ? 2.909 9.172 15.126 1.00 90.19 94 GLU A C 1
ATOM 759 O O . GLU A 1 94 ? 1.775 9.005 15.574 1.00 90.19 94 GLU A O 1
ATOM 764 N N . PHE A 1 95 ? 3.267 8.755 13.911 1.00 89.75 95 PHE A N 1
ATOM 765 C CA . PHE A 1 95 ? 2.366 8.012 13.038 1.00 89.75 95 PHE A CA 1
ATOM 766 C C . PHE A 1 95 ? 1.970 6.663 13.651 1.00 89.75 95 PHE A C 1
ATOM 768 O O . PHE A 1 95 ? 0.785 6.343 13.714 1.00 89.75 95 PHE A O 1
ATOM 775 N N . MET A 1 96 ? 2.939 5.906 14.173 1.00 92.12 96 MET A N 1
ATOM 776 C CA . MET A 1 96 ? 2.674 4.634 14.852 1.00 92.12 96 MET A CA 1
ATOM 777 C C . MET A 1 96 ? 1.811 4.803 16.104 1.00 92.12 96 MET A C 1
ATOM 779 O O . MET A 1 96 ? 0.887 4.021 16.308 1.00 92.12 96 MET A O 1
ATOM 783 N N . ASN A 1 97 ? 2.085 5.817 16.930 1.00 91.88 97 ASN A N 1
ATOM 784 C CA . ASN A 1 97 ? 1.315 6.085 18.143 1.00 91.88 97 ASN A CA 1
ATOM 785 C C . ASN A 1 97 ? -0.149 6.368 17.816 1.00 91.88 97 ASN A C 1
ATOM 787 O O . ASN A 1 97 ? -1.022 5.799 18.459 1.00 91.88 97 ASN A O 1
ATOM 791 N N . TYR A 1 98 ? -0.404 7.157 16.771 1.00 92.19 98 TYR A N 1
ATOM 792 C CA . TYR A 1 98 ? -1.763 7.421 16.310 1.00 92.19 98 TYR A CA 1
ATOM 793 C C . TYR A 1 98 ? -2.480 6.143 15.857 1.00 92.19 98 TYR A C 1
ATOM 795 O O . TYR A 1 98 ? -3.601 5.878 16.275 1.00 92.19 98 TYR A O 1
ATOM 803 N N . LEU A 1 99 ? -1.830 5.299 15.045 1.00 93.44 99 LEU A N 1
ATOM 804 C CA . LEU A 1 99 ? -2.429 4.025 14.625 1.00 93.44 99 LEU A CA 1
ATOM 805 C C . LEU A 1 99 ? -2.650 3.059 15.800 1.00 93.44 99 LEU A C 1
ATOM 807 O O . LEU A 1 99 ? -3.565 2.240 15.752 1.00 93.44 99 LEU A O 1
ATOM 811 N N . ASN A 1 100 ? -1.838 3.149 16.856 1.00 94.88 100 ASN A N 1
ATOM 812 C CA . ASN A 1 100 ? -1.960 2.314 18.049 1.00 94.88 100 ASN A CA 1
ATOM 813 C C . ASN A 1 100 ? -3.164 2.642 18.940 1.00 94.88 100 ASN A C 1
ATOM 815 O O . ASN A 1 100 ? -3.488 1.831 19.807 1.00 94.88 100 ASN A O 1
ATOM 819 N N . GLU A 1 101 ? -3.834 3.773 18.722 1.00 94.56 101 GLU A N 1
ATOM 820 C CA . GLU A 1 101 ? -5.088 4.109 19.406 1.00 94.56 101 GLU A CA 1
ATOM 821 C C . GLU A 1 101 ? -6.260 3.231 18.939 1.00 94.56 101 GLU A C 1
ATOM 823 O O . GLU A 1 101 ? -7.231 3.072 19.678 1.00 94.56 101 GLU A O 1
ATOM 828 N N . TYR A 1 102 ? -6.154 2.610 17.758 1.00 95.69 102 TYR A N 1
ATOM 829 C CA . TYR A 1 102 ? -7.239 1.873 17.109 1.00 95.69 102 TYR A CA 1
ATOM 830 C C . TYR A 1 102 ? -6.975 0.366 17.065 1.00 95.69 102 TYR A C 1
ATOM 832 O O . TYR A 1 102 ? -5.836 -0.090 16.942 1.00 95.69 102 TYR A O 1
ATOM 840 N N . GLU A 1 103 ? -8.054 -0.412 17.139 1.00 96.00 103 GLU A N 1
ATOM 841 C CA . GLU A 1 103 ? -8.022 -1.872 17.000 1.00 96.00 103 GLU A CA 1
ATOM 842 C C . GLU A 1 103 ? -8.099 -2.294 15.522 1.00 96.00 103 GLU A C 1
ATOM 844 O O . GLU A 1 103 ? -7.369 -3.185 15.069 1.00 96.00 103 GLU A O 1
ATOM 849 N N . GLU A 1 104 ? -8.959 -1.613 14.759 1.00 96.44 104 GLU A N 1
ATOM 850 C CA . GLU A 1 104 ? -9.231 -1.880 13.348 1.00 96.44 104 GLU A CA 1
ATOM 851 C C . GLU A 1 104 ? -8.943 -0.652 12.474 1.00 96.44 104 GLU A C 1
ATOM 853 O O . GLU A 1 104 ? -9.230 0.483 12.856 1.00 96.44 104 GLU A O 1
ATOM 858 N N . ILE A 1 105 ? -8.383 -0.875 11.285 1.00 95.94 105 ILE A N 1
ATOM 859 C CA . ILE A 1 105 ? -8.026 0.174 10.326 1.00 95.94 105 ILE A CA 1
ATOM 860 C C . ILE A 1 105 ? -8.620 -0.157 8.957 1.00 95.94 105 ILE A C 1
ATOM 862 O O . ILE A 1 105 ? -8.258 -1.156 8.336 1.00 95.94 105 ILE A O 1
ATOM 866 N N . ASN A 1 106 ? -9.462 0.737 8.450 1.00 95.25 106 ASN A N 1
ATOM 867 C CA . ASN A 1 106 ? -10.000 0.723 7.095 1.00 95.25 106 ASN A CA 1
ATOM 868 C C . ASN A 1 106 ? -9.303 1.800 6.267 1.00 95.25 106 ASN A C 1
ATOM 870 O O . ASN A 1 106 ? -9.295 2.969 6.657 1.00 95.25 106 ASN A O 1
ATOM 874 N N . THR A 1 107 ? -8.692 1.440 5.139 1.00 93.81 107 THR A N 1
ATOM 875 C CA . THR A 1 107 ? -7.931 2.419 4.352 1.00 93.81 107 THR A CA 1
ATOM 876 C C . THR A 1 107 ? -7.749 2.020 2.891 1.00 93.81 107 THR A C 1
ATOM 878 O O . THR A 1 107 ? -7.646 0.843 2.560 1.00 93.81 107 THR A O 1
ATOM 881 N N . ASP A 1 10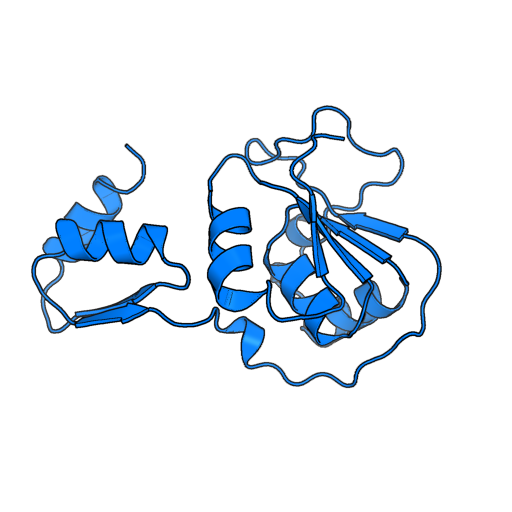8 ? -7.618 3.011 2.013 1.00 92.19 108 ASP A N 1
ATOM 882 C CA . ASP A 1 108 ? -7.122 2.896 0.634 1.00 92.19 108 ASP A CA 1
ATOM 883 C C . ASP A 1 108 ? -5.702 3.500 0.476 1.00 92.19 108 ASP A C 1
ATOM 885 O O . ASP A 1 108 ? -5.163 3.633 -0.632 1.00 92.19 108 ASP A O 1
ATOM 889 N N . ARG A 1 109 ? -5.048 3.857 1.589 1.00 91.88 109 ARG A N 1
ATOM 890 C CA . ARG A 1 109 ? -3.663 4.339 1.637 1.00 91.88 109 ARG A CA 1
ATOM 891 C C . ARG A 1 109 ? -2.724 3.175 1.934 1.00 91.88 109 ARG A C 1
ATOM 893 O O . ARG A 1 109 ? -2.671 2.654 3.047 1.00 91.88 109 ARG A O 1
ATOM 900 N N . LEU A 1 110 ? -1.890 2.831 0.954 1.00 93.38 110 LEU A N 1
ATOM 901 C CA . LEU A 1 110 ? -0.975 1.691 1.051 1.00 93.38 110 LEU A CA 1
ATOM 902 C C . LEU A 1 110 ? -0.089 1.705 2.312 1.00 93.38 110 LEU A C 1
ATOM 904 O O . LEU A 1 110 ? 0.010 0.692 2.994 1.00 93.38 110 LEU A O 1
ATOM 908 N N . HIS A 1 111 ? 0.548 2.831 2.647 1.00 93.62 111 HIS A N 1
ATOM 909 C CA . HIS A 1 111 ? 1.467 2.876 3.794 1.00 93.62 111 HIS A CA 1
ATOM 910 C C . HIS A 1 111 ? 0.755 2.829 5.152 1.00 93.62 111 HIS A C 1
ATOM 912 O O . HIS A 1 111 ? 1.338 2.324 6.109 1.00 93.62 111 HIS A O 1
ATOM 918 N N . ILE A 1 112 ? -0.504 3.280 5.236 1.00 94.44 112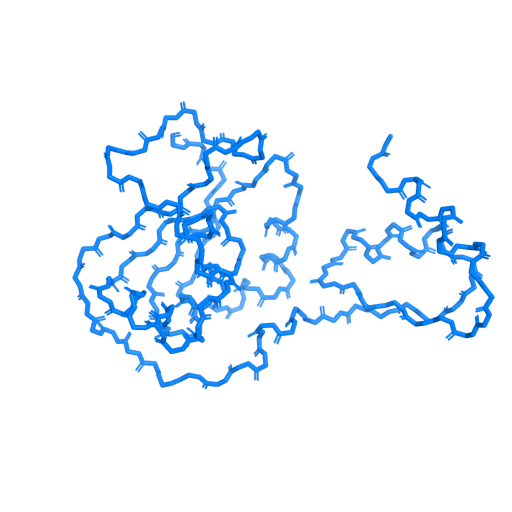 ILE A N 1
ATOM 919 C CA . ILE A 1 112 ? -1.330 3.074 6.434 1.00 94.44 112 ILE A CA 1
ATOM 920 C C . ILE A 1 112 ? -1.583 1.576 6.612 1.00 94.44 112 ILE A C 1
ATOM 922 O O . ILE A 1 112 ? -1.357 1.045 7.696 1.00 94.44 112 ILE A O 1
ATOM 926 N N . ALA A 1 113 ? -1.955 0.877 5.535 1.00 96.38 113 ALA A N 1
ATOM 927 C CA . ALA A 1 113 ? -2.171 -0.564 5.583 1.00 96.38 113 ALA A CA 1
ATOM 928 C C . ALA A 1 113 ? -0.899 -1.343 5.948 1.00 96.38 113 ALA A C 1
ATOM 930 O O . ALA A 1 113 ? -0.959 -2.233 6.795 1.00 96.38 113 ALA A O 1
ATOM 931 N N . ILE A 1 114 ? 0.260 -0.997 5.368 1.00 96.50 114 ILE A N 1
ATOM 932 C CA . ILE A 1 114 ? 1.543 -1.633 5.714 1.00 96.50 114 ILE A CA 1
ATOM 933 C C . ILE A 1 114 ? 1.861 -1.415 7.197 1.00 96.50 114 ILE A C 1
ATOM 935 O O . ILE A 1 114 ? 2.130 -2.381 7.907 1.00 96.50 114 ILE A O 1
ATOM 939 N N . CYS A 1 115 ? 1.790 -0.174 7.686 1.00 95.50 115 CYS A N 1
ATOM 940 C CA . CYS A 1 115 ? 2.121 0.134 9.075 1.00 95.50 115 CYS A CA 1
ATOM 941 C C . CYS A 1 115 ? 1.159 -0.546 10.061 1.00 95.50 115 CYS A C 1
ATOM 943 O O . CYS A 1 115 ? 1.619 -1.226 10.974 1.00 95.50 115 CYS A O 1
ATOM 945 N N . GLY A 1 116 ? -0.156 -0.471 9.826 1.00 96.19 116 GLY A N 1
ATOM 946 C CA . GLY A 1 116 ? -1.157 -1.175 10.634 1.00 96.19 116 GLY A CA 1
ATOM 947 C C . GLY A 1 116 ? -0.936 -2.691 10.658 1.00 96.19 116 GLY A C 1
ATOM 948 O O . GLY A 1 116 ? -1.014 -3.316 11.716 1.00 96.19 116 GLY A O 1
ATOM 949 N N . THR A 1 117 ? -0.559 -3.274 9.516 1.00 97.19 117 THR A N 1
ATOM 950 C CA . THR A 1 117 ? -0.243 -4.705 9.415 1.00 97.19 117 THR A CA 1
ATOM 951 C C . THR A 1 117 ? 0.968 -5.068 10.274 1.00 97.19 117 THR A C 1
ATOM 953 O O . THR A 1 117 ? 0.905 -6.027 11.045 1.00 97.19 117 THR A O 1
ATOM 956 N N . LEU A 1 118 ? 2.055 -4.293 10.183 1.00 96.62 118 LEU A N 1
ATOM 957 C CA . LEU A 1 118 ? 3.281 -4.520 10.956 1.00 96.62 118 LEU A CA 1
ATOM 958 C C . LEU A 1 118 ? 3.084 -4.281 12.463 1.00 96.62 118 LEU A C 1
ATOM 960 O O . LEU A 1 118 ? 3.680 -4.994 13.268 1.00 96.62 118 LEU A O 1
ATOM 964 N N . LEU A 1 119 ? 2.205 -3.348 12.846 1.00 96.25 119 LEU A N 1
ATOM 965 C CA . LEU A 1 119 ? 1.789 -3.113 14.237 1.00 96.25 119 LEU A CA 1
ATOM 966 C C . LEU A 1 119 ? 0.884 -4.224 14.798 1.00 96.25 119 LEU A C 1
ATOM 968 O O . LEU A 1 119 ? 0.681 -4.291 16.009 1.00 96.25 119 LEU A O 1
ATOM 972 N N . GLY A 1 120 ? 0.364 -5.116 13.950 1.00 96.06 120 GLY A N 1
ATOM 973 C CA . GLY A 1 120 ? -0.517 -6.212 14.361 1.00 96.06 120 GLY A CA 1
ATOM 974 C C . GLY A 1 120 ? -1.999 -5.837 14.464 1.00 96.06 120 GLY A C 1
ATOM 975 O O . GLY A 1 120 ? -2.760 -6.593 15.060 1.00 96.06 120 GLY A O 1
ATOM 976 N N . LYS A 1 121 ? -2.417 -4.703 13.888 1.00 97.12 121 LYS A N 1
ATOM 977 C CA . LYS A 1 121 ? -3.826 -4.271 13.852 1.00 97.12 121 LYS A CA 1
ATOM 978 C C . LYS A 1 121 ? -4.639 -5.116 12.879 1.00 97.12 121 LYS A C 1
ATOM 980 O O . LYS A 1 121 ? -4.066 -5.688 11.951 1.00 97.12 121 LYS A O 1
ATOM 985 N N . LYS A 1 122 ? -5.963 -5.151 13.042 1.00 97.38 122 LYS A N 1
ATOM 986 C CA . LYS A 1 122 ? -6.860 -5.682 12.008 1.00 97.38 122 LYS A CA 1
ATOM 987 C C . LYS A 1 122 ? -6.981 -4.647 10.891 1.00 97.38 122 LYS A C 1
ATOM 989 O O . LYS A 1 122 ? -7.411 -3.526 11.139 1.00 97.38 122 LYS A O 1
ATOM 994 N N . VAL A 1 123 ? -6.586 -4.997 9.672 1.00 97.44 123 VAL A N 1
ATOM 995 C CA . VAL A 1 123 ? -6.532 -4.058 8.544 1.00 97.44 123 VAL A CA 1
ATOM 996 C C . VAL A 1 123 ? -7.437 -4.517 7.407 1.00 97.44 123 VAL A C 1
ATOM 998 O O . VAL A 1 123 ? -7.311 -5.635 6.915 1.00 97.44 123 VAL A O 1
ATOM 1001 N N . ASN A 1 124 ? -8.287 -3.618 6.924 1.00 96.50 124 ASN A N 1
ATOM 1002 C CA . ASN A 1 124 ? -9.035 -3.785 5.685 1.00 96.50 124 ASN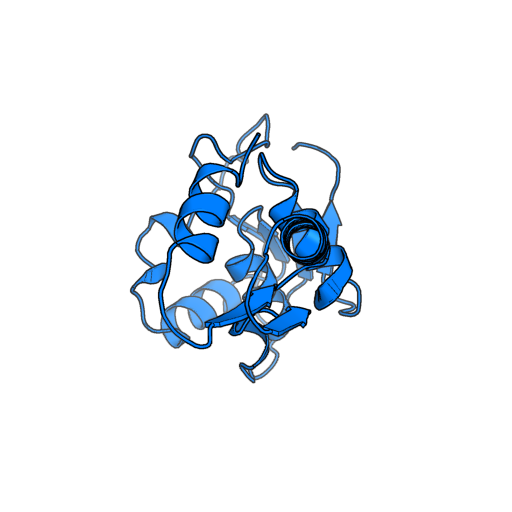 A CA 1
ATOM 1003 C C . ASN A 1 124 ? -8.498 -2.786 4.655 1.00 96.50 124 ASN A C 1
ATOM 1005 O O . ASN A 1 124 ? -8.671 -1.571 4.788 1.00 96.50 124 ASN A O 1
ATOM 1009 N N . LEU A 1 125 ? -7.808 -3.306 3.642 1.00 95.75 125 LEU A N 1
ATOM 1010 C CA . LEU A 1 125 ? -7.252 -2.523 2.546 1.00 95.75 125 LEU A CA 1
ATOM 1011 C C . LEU A 1 125 ? -8.225 -2.506 1.367 1.00 95.75 125 LEU A C 1
ATOM 1013 O O . LEU A 1 125 ? -8.600 -3.556 0.850 1.00 95.75 125 LEU A O 1
ATOM 1017 N N . TYR A 1 126 ? -8.564 -1.310 0.910 1.00 93.50 126 TYR A N 1
ATOM 1018 C CA . TYR A 1 126 ? -9.462 -1.072 -0.214 1.00 93.50 126 TYR A CA 1
ATOM 1019 C C . TYR A 1 126 ? -8.672 -0.755 -1.492 1.00 93.50 126 TYR A C 1
ATOM 1021 O O . TYR A 1 126 ? -7.511 -0.315 -1.422 1.00 93.50 126 TYR A O 1
ATOM 1029 N N . PRO A 1 127 ? -9.256 -0.983 -2.682 1.00 90.75 127 PRO A N 1
ATOM 1030 C CA . PRO A 1 127 ? -8.668 -0.525 -3.933 1.00 90.75 127 PRO A CA 1
ATOM 1031 C C . PRO A 1 127 ? -8.494 0.999 -3.939 1.00 90.75 127 PRO A C 1
ATOM 1033 O O . PRO A 1 127 ? -9.161 1.727 -3.215 1.00 90.75 127 PRO A O 1
ATOM 1036 N N . ASN A 1 128 ? -7.582 1.482 -4.777 1.00 84.06 128 ASN A N 1
ATOM 1037 C CA . ASN A 1 128 ? -7.564 2.876 -5.213 1.00 84.06 128 ASN A CA 1
ATOM 1038 C C . ASN A 1 128 ? -7.929 2.935 -6.702 1.00 84.06 128 ASN A C 1
ATOM 1040 O O . ASN A 1 128 ? -8.112 1.899 -7.338 1.00 84.06 128 ASN A O 1
ATOM 1044 N N . SER A 1 129 ? -7.999 4.138 -7.280 1.00 72.94 129 SER A N 1
ATOM 1045 C CA . SER A 1 129 ? -8.292 4.390 -8.713 1.00 72.94 129 SER A CA 1
ATOM 1046 C C . SER A 1 129 ? -7.371 3.657 -9.697 1.00 72.94 129 SER A C 1
ATOM 1048 O O . SER A 1 129 ? -7.569 3.689 -10.910 1.00 72.94 129 SER A O 1
ATOM 1050 N N . TYR A 1 130 ? -6.339 3.003 -9.178 1.00 73.44 130 TYR A N 1
ATOM 1051 C CA . TYR A 1 130 ? -5.334 2.275 -9.912 1.00 73.44 130 TYR A CA 1
ATOM 1052 C C . TYR A 1 130 ? -5.157 0.877 -9.306 1.00 73.44 130 TYR A C 1
ATOM 1054 O O . TYR A 1 130 ? -5.538 0.609 -8.175 1.00 73.44 130 TYR A O 1
ATOM 1062 N N . TYR A 1 131 ? -4.487 -0.038 -10.002 1.00 83.06 131 TYR A N 1
ATOM 1063 C CA . TYR A 1 131 ? -4.259 -1.397 -9.484 1.00 83.06 131 TYR A CA 1
ATOM 1064 C C . TYR A 1 131 ? -3.251 -1.470 -8.317 1.00 83.06 131 TYR A C 1
ATOM 1066 O O . TYR A 1 131 ? -2.935 -2.565 -7.854 1.00 83.06 131 TYR A O 1
ATOM 1074 N N . LYS A 1 132 ? -2.700 -0.336 -7.854 1.00 84.62 132 LYS A N 1
ATOM 1075 C CA . LYS A 1 132 ? -1.541 -0.274 -6.941 1.00 84.62 132 LYS A CA 1
ATOM 1076 C C . LYS A 1 132 ? -1.787 -1.055 -5.655 1.00 84.62 132 LYS A C 1
ATOM 1078 O O . LYS A 1 132 ? -0.973 -1.910 -5.312 1.00 84.62 132 LYS A O 1
ATOM 1083 N N . ASN A 1 133 ? -2.893 -0.780 -4.962 1.00 91.38 133 ASN A N 1
ATOM 1084 C CA . ASN A 1 133 ? -3.169 -1.437 -3.682 1.00 91.38 133 ASN A CA 1
ATOM 1085 C C . ASN A 1 133 ? -3.351 -2.942 -3.869 1.00 91.38 133 ASN A C 1
ATOM 1087 O O . ASN A 1 133 ? -2.723 -3.722 -3.160 1.00 91.38 133 ASN A O 1
ATOM 1091 N N . LYS A 1 134 ? -4.130 -3.348 -4.878 1.00 93.75 134 LYS A N 1
ATOM 1092 C CA . LYS A 1 134 ? -4.374 -4.760 -5.195 1.00 93.75 134 LYS A CA 1
ATOM 1093 C C . LYS A 1 134 ? -3.084 -5.504 -5.540 1.00 93.75 134 LYS A C 1
ATOM 1095 O O . LYS A 1 134 ? -2.848 -6.609 -5.055 1.00 93.75 134 LYS A O 1
ATOM 1100 N N . ALA A 1 135 ? -2.219 -4.887 -6.341 1.00 94.38 135 ALA A N 1
ATOM 1101 C CA . ALA A 1 135 ? -0.979 -5.508 -6.781 1.00 94.38 135 ALA A CA 1
ATOM 1102 C C . ALA A 1 135 ? 0.055 -5.637 -5.652 1.00 94.38 135 ALA A C 1
ATOM 1104 O O . ALA A 1 135 ? 0.680 -6.692 -5.514 1.00 94.38 135 ALA A O 1
ATOM 1105 N N . VAL A 1 136 ? 0.205 -4.611 -4.804 1.00 96.25 136 VAL A N 1
ATOM 1106 C CA . VAL A 1 136 ? 1.071 -4.706 -3.616 1.00 96.25 136 VAL A CA 1
ATOM 1107 C C . VAL A 1 136 ? 0.482 -5.675 -2.594 1.00 96.25 136 VAL A C 1
ATOM 1109 O O . VAL A 1 136 ? 1.238 -6.443 -1.997 1.00 96.25 136 VAL A O 1
ATOM 1112 N N . PHE A 1 137 ? -0.845 -5.707 -2.435 1.00 96.81 137 PHE A N 1
ATOM 1113 C CA . PHE A 1 137 ? -1.505 -6.662 -1.553 1.00 96.81 137 PHE A CA 1
ATOM 1114 C C . PHE A 1 137 ? -1.160 -8.100 -1.938 1.00 96.81 137 PHE A C 1
ATOM 1116 O O . PHE A 1 137 ? -0.595 -8.829 -1.127 1.00 96.81 137 PHE A O 1
ATOM 1123 N N . GLY A 1 138 ? -1.407 -8.477 -3.195 1.00 96.38 138 GLY A N 1
ATOM 1124 C CA . GLY A 1 138 ? -1.165 -9.838 -3.671 1.00 96.38 138 GLY A CA 1
ATOM 1125 C C . GLY A 1 138 ? 0.309 -10.257 -3.691 1.00 96.38 138 GLY A C 1
ATOM 1126 O O . GLY A 1 138 ? 0.598 -11.450 -3.666 1.00 96.38 138 GLY A O 1
ATOM 1127 N N . TYR A 1 139 ? 1.252 -9.310 -3.754 1.00 96.88 139 TYR A N 1
ATOM 1128 C CA . TYR A 1 139 ? 2.681 -9.632 -3.724 1.00 96.88 139 TYR A CA 1
ATOM 1129 C C . TYR A 1 139 ? 3.281 -9.640 -2.311 1.00 96.88 139 TYR A C 1
ATOM 1131 O O . TYR A 1 139 ? 4.097 -10.506 -1.997 1.00 96.88 139 TYR A O 1
ATOM 1139 N N . SER A 1 140 ? 2.908 -8.675 -1.467 1.00 97.25 140 SER A N 1
ATOM 1140 C CA . SER A 1 140 ? 3.596 -8.425 -0.194 1.00 97.25 140 SER A CA 1
ATOM 1141 C C . SER A 1 140 ? 2.724 -8.633 1.042 1.00 97.25 140 SER A C 1
ATOM 1143 O O . SER A 1 140 ? 3.254 -9.076 2.059 1.00 97.25 140 SER A O 1
ATOM 1145 N N . LEU A 1 141 ? 1.421 -8.334 0.987 1.00 97.19 141 LEU A N 1
ATOM 1146 C CA . LEU A 1 141 ? 0.565 -8.298 2.184 1.00 97.19 141 LEU A CA 1
ATOM 1147 C C . LEU A 1 141 ? -0.293 -9.546 2.385 1.00 97.19 141 LEU A C 1
ATOM 1149 O O . LEU A 1 141 ? -0.594 -9.873 3.524 1.00 97.19 141 LEU A O 1
ATOM 1153 N N . SER A 1 142 ? -0.648 -10.277 1.329 1.00 96.94 142 SER A N 1
ATOM 1154 C CA . SER A 1 142 ? -1.581 -11.414 1.405 1.00 96.94 142 SER A CA 1
ATOM 1155 C C . SER A 1 142 ? -1.106 -12.572 2.294 1.00 96.94 142 SER A C 1
ATOM 1157 O O . SER A 1 142 ? -1.876 -13.478 2.593 1.00 96.94 142 SER A O 1
ATOM 1159 N N . LYS A 1 143 ? 0.171 -12.565 2.694 1.00 95.88 143 LYS A N 1
ATOM 1160 C CA . LYS A 1 143 ? 0.771 -13.525 3.630 1.00 95.88 143 LYS A CA 1
ATOM 1161 C C . LYS A 1 143 ? 0.553 -13.171 5.106 1.00 95.88 143 LYS A C 1
ATOM 1163 O O . LYS A 1 143 ? 0.830 -14.001 5.967 1.00 95.88 143 LYS A O 1
ATOM 1168 N N . PHE A 1 144 ? 0.132 -11.945 5.412 1.00 96.75 144 PHE A N 1
ATOM 1169 C CA . PHE A 1 144 ? -0.107 -11.504 6.782 1.00 96.75 144 PHE A CA 1
ATOM 1170 C C . PHE A 1 144 ? -1.539 -11.866 7.203 1.00 96.75 144 PHE A C 1
ATOM 1172 O O . PHE A 1 144 ? -2.475 -11.590 6.457 1.00 96.75 144 PHE A O 1
ATOM 1179 N N . PRO A 1 145 ? -1.740 -12.460 8.392 1.00 96.69 145 PRO A N 1
ATOM 1180 C CA . PRO A 1 145 ? -3.054 -12.954 8.812 1.00 96.69 145 PRO A CA 1
ATOM 1181 C C . PRO A 1 145 ? -4.020 -11.840 9.237 1.00 96.69 145 PRO A C 1
ATOM 1183 O O . PRO A 1 145 ? -5.220 -12.065 9.332 1.00 96.69 145 PRO A O 1
ATOM 1186 N N . ASN A 1 146 ? -3.501 -10.649 9.534 1.00 97.12 146 ASN A N 1
ATOM 1187 C CA . ASN A 1 146 ? -4.246 -9.531 10.104 1.00 97.12 146 ASN A CA 1
ATOM 1188 C C . ASN A 1 146 ? -4.648 -8.469 9.070 1.00 97.12 146 ASN A C 1
ATOM 1190 O O . ASN A 1 146 ? -5.096 -7.394 9.457 1.00 97.12 146 ASN A O 1
ATOM 1194 N N . ILE A 1 147 ? -4.503 -8.755 7.772 1.00 97.94 147 ILE A N 1
ATOM 1195 C CA . ILE A 1 147 ? -4.939 -7.867 6.692 1.00 97.94 147 ILE A CA 1
ATOM 1196 C C . ILE A 1 147 ? -5.828 -8.601 5.688 1.00 97.94 147 ILE A C 1
ATOM 1198 O O . ILE A 1 147 ? -5.519 -9.708 5.257 1.00 97.94 147 ILE A O 1
ATOM 1202 N N . SER A 1 148 ? -6.913 -7.950 5.279 1.00 97.50 148 SER A N 1
ATOM 1203 C CA . SER A 1 148 ? -7.800 -8.390 4.201 1.00 97.50 148 SER A CA 1
ATOM 1204 C C . SER A 1 148 ? -7.878 -7.331 3.105 1.00 97.50 148 SER A C 1
ATOM 1206 O O . SER A 1 148 ? -7.812 -6.135 3.387 1.00 97.50 148 SER A O 1
ATOM 1208 N N . PHE A 1 149 ? -8.021 -7.764 1.851 1.00 95.94 149 PHE A N 1
ATOM 1209 C CA . PHE A 1 149 ? -8.343 -6.871 0.739 1.00 95.94 149 PHE A CA 1
ATOM 1210 C C . PHE A 1 149 ? -9.852 -6.881 0.508 1.00 95.94 149 PHE A C 1
ATOM 1212 O O . PHE A 1 149 ? -10.433 -7.952 0.337 1.00 95.94 149 PHE A O 1
ATOM 1219 N N . VAL A 1 150 ? -10.479 -5.708 0.509 1.00 93.19 150 VAL A N 1
ATOM 1220 C CA . VAL A 1 150 ? -11.928 -5.560 0.359 1.00 93.19 150 VAL A CA 1
ATOM 1221 C C . VAL A 1 150 ? -12.215 -4.971 -1.019 1.00 93.19 150 VAL A C 1
ATOM 1223 O O . VAL A 1 150 ? -11.946 -3.801 -1.265 1.00 93.19 150 VAL A O 1
ATOM 1226 N N . ASP A 1 151 ? -12.729 -5.805 -1.929 1.00 81.38 151 ASP A N 1
ATOM 1227 C CA . ASP A 1 151 ? -13.040 -5.431 -3.323 1.00 81.38 151 ASP A CA 1
ATOM 1228 C C . ASP A 1 151 ? -14.367 -4.637 -3.455 1.00 81.38 151 ASP A C 1
ATOM 1230 O O . ASP A 1 151 ? -14.669 -4.144 -4.540 1.00 81.38 151 ASP A O 1
ATOM 1234 N N . ASN A 1 152 ? -15.158 -4.497 -2.382 1.00 67.31 152 ASN A N 1
ATOM 1235 C CA . ASN A 1 152 ? -16.429 -3.763 -2.401 1.00 67.31 152 ASN A CA 1
ATOM 1236 C C . ASN A 1 152 ? -16.217 -2.283 -2.049 1.00 67.31 152 ASN A C 1
ATOM 1238 O O . ASN A 1 152 ? -15.628 -1.975 -1.011 1.00 67.31 152 ASN A O 1
ATOM 1242 N N . ASN A 1 153 ? -16.743 -1.383 -2.884 1.00 55.81 153 ASN A N 1
ATOM 1243 C CA . ASN A 1 153 ? -16.847 0.038 -2.555 1.00 55.81 153 ASN A CA 1
ATOM 1244 C C . ASN A 1 153 ? -17.776 0.202 -1.338 1.00 55.81 153 ASN A C 1
ATOM 1246 O O . ASN A 1 153 ? -18.859 -0.388 -1.309 1.00 55.81 153 ASN A O 1
ATOM 1250 N N . ILE A 1 154 ? -17.335 0.970 -0.337 1.00 53.53 154 ILE A N 1
ATOM 1251 C CA . ILE A 1 154 ? -18.202 1.517 0.720 1.00 53.53 154 ILE A CA 1
ATOM 1252 C C . ILE A 1 154 ? -18.839 2.811 0.205 1.00 53.53 154 ILE A C 1
ATOM 1254 O O . ILE A 1 154 ? -18.143 3.569 -0.521 1.00 53.53 154 ILE A O 1
#

Foldseek 3Di:
DPCPVVLVVQQPDDDADEDEDQFDVVLVVCVVRRDHYHYHHDHDPLLPDADDADLAAADEAAQEDPDPFGPAPDDDPHYDVVVVVCVVVDDPVVVLVVLNNHQEYEYCDQSSQSSCLNNVHQYEHEHTSDCVRVRSCVPPPVPGPRYDYDDDHD

Radius of gyration: 16.99 Å; chains: 1; bounding box: 44×30×45 Å